Protein AF-A0AAD8XYR8-F1 (afdb_monomer_lite)

Organism: NCBI:txid267567

Structure (mmCIF, N/CA/C/O backbone):
data_AF-A0AAD8XYR8-F1
#
_entry.id   AF-A0AAD8XYR8-F1
#
loop_
_atom_site.group_PDB
_atom_site.id
_atom_site.type_symbol
_atom_site.label_atom_id
_atom_site.label_alt_id
_atom_site.label_comp_id
_atom_site.label_asym_id
_atom_site.label_entity_id
_atom_site.label_seq_id
_atom_site.pdbx_PDB_ins_code
_atom_site.Cartn_x
_atom_site.Cartn_y
_atom_site.Cartn_z
_atom_site.occupancy
_atom_site.B_iso_or_equiv
_atom_site.auth_seq_id
_atom_site.auth_comp_id
_atom_site.auth_asym_id
_atom_site.auth_atom_id
_atom_site.pdbx_PDB_model_num
ATOM 1 N N . MET A 1 1 ? 12.643 -33.881 -12.303 1.00 35.66 1 MET A N 1
ATOM 2 C CA . MET A 1 1 ? 12.734 -32.520 -11.731 1.00 35.66 1 MET A CA 1
ATOM 3 C C . MET A 1 1 ? 11.371 -31.883 -11.926 1.00 35.66 1 MET A C 1
ATOM 5 O O . MET A 1 1 ? 10.859 -31.966 -13.031 1.00 35.66 1 MET A O 1
ATOM 9 N N . LYS A 1 2 ? 10.711 -31.413 -10.862 1.00 32.34 2 LYS A N 1
ATOM 10 C CA . LYS A 1 2 ? 9.373 -30.815 -10.980 1.00 32.34 2 LYS A CA 1
ATOM 11 C C . LYS A 1 2 ? 9.547 -29.362 -11.412 1.00 32.34 2 LYS A C 1
ATOM 13 O O . LYS A 1 2 ? 10.032 -28.555 -10.625 1.00 32.34 2 LYS A O 1
ATOM 18 N N . GLU A 1 3 ? 9.204 -29.073 -12.658 1.00 40.69 3 GLU A N 1
ATOM 19 C CA . GLU A 1 3 ? 9.128 -27.713 -13.179 1.00 40.69 3 GLU A CA 1
ATOM 20 C C . GLU A 1 3 ? 7.979 -26.995 -12.462 1.00 40.69 3 GLU A C 1
ATOM 22 O O . GLU A 1 3 ? 6.820 -27.405 -12.535 1.00 40.69 3 GLU A O 1
ATOM 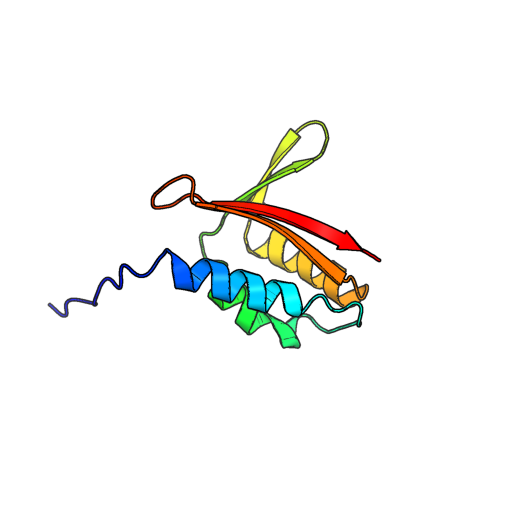27 N N . GLN A 1 4 ? 8.320 -25.971 -11.680 1.00 39.53 4 GLN A N 1
ATOM 28 C CA . GLN A 1 4 ? 7.336 -25.046 -11.129 1.00 39.53 4 GLN A CA 1
ATOM 29 C C . GLN A 1 4 ? 6.893 -24.116 -12.263 1.00 39.53 4 GLN A C 1
ATOM 31 O O . GLN A 1 4 ? 7.759 -23.583 -12.961 1.00 39.53 4 GLN A O 1
ATOM 36 N N . PRO A 1 5 ? 5.584 -23.894 -12.468 1.00 43.72 5 PRO A N 1
ATOM 37 C CA . PRO A 1 5 ? 5.128 -22.993 -13.508 1.00 43.72 5 PRO A CA 1
ATOM 38 C C . PRO A 1 5 ? 5.495 -21.562 -13.109 1.00 43.72 5 PRO A C 1
ATOM 40 O O . PRO A 1 5 ? 4.967 -21.003 -12.144 1.00 43.72 5 PRO A O 1
ATOM 43 N N . THR A 1 6 ? 6.413 -20.962 -13.862 1.00 48.38 6 THR A N 1
ATOM 44 C CA . THR A 1 6 ? 6.697 -19.531 -13.829 1.00 48.38 6 THR A CA 1
ATOM 45 C C . THR A 1 6 ? 5.495 -18.790 -14.410 1.00 48.38 6 THR A C 1
ATOM 47 O O . THR A 1 6 ? 5.405 -18.516 -15.605 1.00 48.38 6 THR A O 1
ATOM 50 N N . ASN A 1 7 ? 4.522 -18.478 -13.552 1.00 44.91 7 ASN A N 1
ATOM 51 C CA . ASN A 1 7 ? 3.392 -17.628 -13.913 1.00 44.91 7 ASN A CA 1
ATOM 52 C C . ASN A 1 7 ? 3.883 -16.194 -14.161 1.00 44.91 7 ASN A C 1
ATOM 54 O O . ASN A 1 7 ? 3.908 -15.349 -13.265 1.00 44.91 7 ASN A O 1
ATOM 58 N N . HIS A 1 8 ? 4.271 -15.915 -15.403 1.00 44.47 8 HIS A N 1
ATOM 59 C CA . HIS A 1 8 ? 4.443 -14.568 -15.931 1.00 44.47 8 HIS A CA 1
ATOM 60 C C . HIS A 1 8 ? 3.070 -13.885 -16.064 1.00 44.47 8 HIS A C 1
ATOM 62 O O . HIS A 1 8 ? 2.517 -13.782 -17.154 1.00 44.47 8 HIS A O 1
ATOM 68 N N . THR A 1 9 ? 2.523 -13.381 -14.955 1.00 44.47 9 THR A N 1
ATOM 69 C CA . THR A 1 9 ? 1.238 -12.651 -14.948 1.00 44.47 9 THR A CA 1
ATOM 70 C C . THR A 1 9 ? 1.372 -11.327 -14.192 1.00 44.47 9 THR A C 1
ATOM 72 O O . THR A 1 9 ? 0.655 -11.049 -13.240 1.00 44.47 9 THR A O 1
ATOM 75 N N . GLY A 1 10 ? 2.356 -10.504 -14.567 1.00 51.16 10 GLY A N 1
ATOM 76 C CA . GLY A 1 10 ? 2.764 -9.335 -13.769 1.00 51.16 10 GLY A CA 1
ATOM 77 C C . GLY A 1 10 ? 2.132 -7.982 -14.125 1.00 51.16 10 GLY A C 1
ATOM 78 O O . GLY A 1 10 ? 2.530 -6.984 -13.544 1.00 51.16 10 GLY A O 1
ATOM 79 N N . GLY A 1 11 ? 1.221 -7.896 -15.102 1.00 56.44 11 GLY A N 1
ATOM 80 C CA . GLY A 1 11 ? 0.664 -6.605 -15.550 1.00 56.44 11 GLY A CA 1
ATOM 81 C C . GLY A 1 11 ? -0.667 -6.238 -14.875 1.00 56.44 11 GLY A C 1
ATOM 82 O O . GLY A 1 11 ? -0.663 -5.430 -13.953 1.00 56.44 11 GLY A O 1
ATOM 83 N N . PRO A 1 12 ? -1.801 -6.843 -15.283 1.00 61.75 12 PRO A N 1
ATOM 84 C CA . PRO A 1 12 ? -3.129 -6.472 -14.770 1.00 61.75 12 PRO A CA 1
ATOM 85 C C . PRO A 1 12 ? -3.372 -6.880 -13.309 1.00 61.75 12 PRO A C 1
ATOM 87 O O . PRO A 1 12 ? -4.074 -6.196 -12.569 1.00 61.75 12 PRO A O 1
ATOM 90 N N . LEU A 1 13 ? -2.779 -7.997 -12.874 1.00 81.81 13 LEU A N 1
ATOM 91 C CA . LEU A 1 13 ? -3.050 -8.580 -11.558 1.00 81.81 13 LEU A CA 1
ATOM 92 C C . LEU A 1 13 ? -2.416 -7.778 -10.412 1.00 81.81 13 LEU A C 1
ATOM 94 O O . LEU A 1 13 ? -3.001 -7.689 -9.334 1.00 81.81 13 LEU A O 1
ATOM 98 N N . LEU A 1 14 ? -1.235 -7.192 -10.632 1.00 83.56 14 LEU A N 1
ATOM 99 C CA . LEU A 1 14 ? -0.536 -6.429 -9.598 1.00 83.56 14 LEU A CA 1
ATOM 100 C C . LEU A 1 14 ? -1.224 -5.090 -9.333 1.00 83.56 14 LEU A C 1
ATOM 102 O O . LEU A 1 14 ? -1.451 -4.744 -8.178 1.00 83.56 14 LEU A O 1
ATOM 106 N N . GLU A 1 15 ? -1.611 -4.373 -10.390 1.00 87.38 15 GLU A N 1
ATOM 107 C CA . GLU A 1 15 ? -2.384 -3.136 -10.265 1.00 87.38 15 GLU A CA 1
ATOM 108 C C . GLU A 1 15 ? -3.719 -3.389 -9.558 1.00 87.38 15 GLU A C 1
ATOM 110 O O . GLU A 1 15 ? -4.081 -2.660 -8.636 1.00 87.38 15 GLU A O 1
ATOM 115 N N . GLN A 1 16 ? -4.432 -4.452 -9.941 1.00 90.12 16 GLN A N 1
ATOM 116 C CA . GLN A 1 16 ? -5.692 -4.820 -9.303 1.00 90.12 16 GLN A CA 1
ATOM 117 C C . GLN A 1 1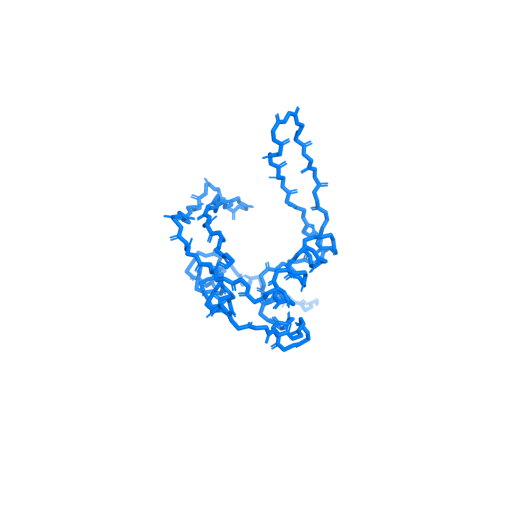6 ? -5.510 -5.098 -7.805 1.00 90.12 16 GLN A C 1
ATOM 119 O O . GLN A 1 16 ? -6.266 -4.563 -6.995 1.00 90.12 16 GLN A O 1
ATOM 124 N N . ARG A 1 17 ? -4.501 -5.892 -7.424 1.00 91.12 17 ARG A N 1
ATOM 125 C CA . ARG A 1 17 ? -4.194 -6.165 -6.011 1.00 91.12 17 ARG A CA 1
ATOM 126 C C . ARG A 1 17 ? -3.825 -4.890 -5.265 1.00 91.12 17 ARG A C 1
ATOM 128 O O . ARG A 1 17 ? -4.323 -4.675 -4.167 1.00 91.12 17 ARG A O 1
ATOM 135 N N . PHE A 1 18 ? -3.025 -4.018 -5.877 1.00 91.31 18 PHE A N 1
ATOM 136 C CA . PHE A 1 18 ? -2.661 -2.739 -5.276 1.00 91.31 18 PHE A CA 1
ATOM 137 C C . PHE A 1 18 ? -3.883 -1.850 -5.037 1.00 91.31 18 PHE A C 1
ATOM 139 O O . PHE A 1 18 ? -4.043 -1.305 -3.951 1.00 91.31 18 PHE A O 1
ATOM 146 N N . ARG A 1 19 ? -4.798 -1.760 -6.008 1.00 92.56 19 ARG A N 1
ATOM 147 C CA . ARG A 1 19 ? -6.066 -1.028 -5.857 1.00 92.56 19 ARG A CA 1
ATOM 148 C C . ARG A 1 19 ? -6.944 -1.621 -4.755 1.00 92.56 19 ARG A C 1
ATOM 150 O O . ARG A 1 19 ? -7.531 -0.865 -3.987 1.00 92.56 19 ARG A O 1
ATOM 157 N N . GLN A 1 20 ? -7.011 -2.949 -4.653 1.00 94.00 20 GLN A N 1
ATOM 158 C CA . GLN A 1 20 ? -7.728 -3.633 -3.572 1.00 94.00 20 GLN A CA 1
ATOM 159 C C . GLN A 1 20 ? -7.124 -3.300 -2.205 1.00 94.00 20 GLN A C 1
ATOM 161 O O . GLN A 1 20 ? -7.854 -2.918 -1.295 1.00 94.00 20 GLN A O 1
ATOM 166 N N . TYR A 1 21 ? -5.801 -3.361 -2.072 1.00 95.12 21 TYR A N 1
ATOM 167 C CA . TYR A 1 21 ? -5.121 -2.970 -0.840 1.00 95.12 21 TYR A CA 1
ATOM 168 C C . TYR A 1 21 ? -5.357 -1.498 -0.491 1.00 95.12 21 TYR A C 1
ATOM 170 O O . TYR A 1 21 ? -5.699 -1.182 0.645 1.00 95.12 21 TYR A O 1
ATOM 178 N N . LEU A 1 22 ? -5.267 -0.601 -1.475 1.00 94.12 22 LEU A N 1
ATOM 179 C CA . LEU A 1 22 ? -5.486 0.824 -1.255 1.00 94.12 22 LEU A CA 1
ATOM 180 C C . LEU A 1 22 ? -6.925 1.127 -0.813 1.00 94.12 22 LEU A C 1
ATOM 182 O O . LEU A 1 22 ? -7.133 1.999 0.021 1.00 94.12 22 LEU A O 1
ATOM 186 N N . SER A 1 23 ? -7.911 0.368 -1.303 1.00 94.19 23 SER A N 1
ATOM 187 C CA . SER A 1 23 ? -9.312 0.522 -0.886 1.00 94.19 23 SER A CA 1
ATOM 188 C C . SER A 1 23 ? -9.565 0.196 0.591 1.00 94.19 23 SER A C 1
ATOM 190 O O . SER A 1 23 ? -10.577 0.626 1.139 1.00 94.19 23 SER A O 1
ATOM 192 N N . ALA A 1 24 ? -8.649 -0.519 1.256 1.00 95.88 24 ALA A N 1
ATOM 193 C CA . ALA A 1 24 ? -8.745 -0.770 2.690 1.00 95.88 24 ALA A CA 1
ATOM 194 C C . ALA A 1 24 ? -8.478 0.498 3.529 1.00 95.88 24 ALA A C 1
ATOM 196 O O . ALA A 1 24 ? -8.936 0.587 4.675 1.00 95.88 24 ALA A O 1
ATOM 197 N N . PHE A 1 25 ? -7.774 1.487 2.965 1.00 94.69 25 PHE A N 1
ATOM 198 C CA . PHE A 1 25 ? -7.621 2.826 3.536 1.00 94.69 25 PHE A CA 1
ATOM 199 C C . PHE A 1 25 ? -8.896 3.638 3.266 1.00 94.69 25 PHE A C 1
ATOM 201 O O . PHE A 1 25 ? -8.958 4.470 2.360 1.00 94.69 25 PHE A O 1
ATOM 208 N N . ASP A 1 26 ? -9.937 3.368 4.049 1.00 94.38 26 ASP A N 1
ATOM 209 C CA . ASP A 1 26 ? -11.278 3.950 3.901 1.00 94.38 26 ASP A CA 1
ATOM 210 C C . ASP A 1 26 ? -11.597 5.041 4.945 1.00 94.38 26 ASP A C 1
ATOM 212 O O . ASP A 1 26 ? -12.752 5.445 5.082 1.00 94.38 26 ASP A O 1
ATOM 216 N N . GLY A 1 27 ? -10.602 5.494 5.715 1.00 93.56 27 GLY A N 1
ATOM 217 C CA . GLY A 1 27 ? -10.800 6.473 6.789 1.00 93.56 27 GLY A CA 1
ATOM 218 C C . GLY A 1 27 ? -11.211 5.870 8.142 1.00 93.56 27 GLY A C 1
ATOM 219 O O . GLY A 1 27 ? -11.385 6.588 9.125 1.00 93.56 27 GLY A O 1
ATOM 220 N N . LYS A 1 28 ? -11.404 4.548 8.231 1.00 94.19 28 LYS A N 1
ATOM 221 C CA . LYS A 1 28 ? -11.738 3.865 9.490 1.00 94.19 28 LYS A CA 1
ATOM 222 C C . LYS A 1 28 ? -10.506 3.230 10.105 1.00 94.19 28 LYS A C 1
ATOM 224 O O . LYS A 1 28 ? -9.723 2.580 9.408 1.00 94.19 28 LYS A O 1
ATOM 229 N N . LYS A 1 29 ? -10.401 3.351 11.430 1.00 94.88 29 LYS A N 1
ATOM 230 C CA . LYS A 1 29 ? -9.373 2.681 12.230 1.00 94.88 29 LYS A CA 1
ATOM 231 C C . LYS A 1 29 ? -9.519 1.168 12.112 1.00 94.88 29 LYS A C 1
ATOM 233 O O . LYS A 1 29 ? -10.623 0.659 12.297 1.00 94.88 29 LYS A O 1
ATOM 238 N N . LYS A 1 30 ? -8.419 0.482 11.817 1.00 94.19 30 LYS A N 1
ATOM 239 C CA . LYS A 1 30 ? -8.347 -0.983 11.714 1.00 94.19 30 LYS A CA 1
ATOM 240 C C . LYS A 1 30 ? -7.064 -1.485 12.344 1.00 94.19 30 LYS A C 1
ATOM 242 O O . LYS A 1 30 ? -6.057 -0.772 12.333 1.00 94.19 30 LYS A O 1
ATOM 247 N N . ASP A 1 31 ? -7.099 -2.708 12.851 1.00 94.94 31 ASP A N 1
ATOM 248 C CA . ASP A 1 31 ? -5.866 -3.424 13.145 1.00 94.94 31 ASP A CA 1
ATOM 249 C C . ASP A 1 31 ? -5.236 -3.917 11.836 1.00 94.94 31 ASP A C 1
ATOM 251 O O . ASP A 1 31 ? -5.931 -4.290 10.887 1.00 94.94 31 ASP A O 1
ATOM 255 N N . PHE A 1 32 ? -3.905 -3.919 11.756 1.00 93.56 32 PHE A N 1
ATOM 256 C CA . PHE A 1 32 ? -3.235 -4.318 10.520 1.00 93.56 32 PHE A CA 1
ATOM 257 C C . PHE A 1 32 ? -3.480 -5.791 10.165 1.00 93.56 32 PHE A C 1
ATOM 259 O O . PHE A 1 32 ? -3.495 -6.132 8.982 1.00 93.56 32 PHE A O 1
ATOM 266 N N . SER A 1 33 ? -3.721 -6.663 11.149 1.00 95.00 33 SER A N 1
ATOM 267 C CA . SER A 1 33 ? -4.016 -8.081 10.899 1.00 95.00 33 SER A CA 1
ATOM 268 C C . SER A 1 33 ? -5.259 -8.290 10.025 1.00 95.00 33 SER A C 1
ATOM 270 O O . SER A 1 33 ? -5.323 -9.267 9.278 1.00 95.00 33 SER A O 1
ATOM 272 N N . GLU A 1 34 ? -6.206 -7.345 10.024 1.00 95.06 34 GLU A N 1
ATOM 273 C CA . GLU A 1 34 ? -7.403 -7.389 9.173 1.00 95.06 34 GLU A CA 1
ATOM 274 C C . GLU A 1 34 ? -7.062 -7.268 7.677 1.00 95.06 34 GLU A C 1
ATOM 276 O O . GLU A 1 34 ? -7.769 -7.798 6.818 1.00 95.06 34 GLU A O 1
ATOM 281 N N . VAL A 1 35 ? -5.960 -6.588 7.352 1.00 93.81 35 VAL A N 1
ATOM 282 C CA . VAL A 1 35 ? -5.553 -6.229 5.981 1.00 93.81 35 VAL A CA 1
ATOM 283 C C . VAL A 1 35 ? -4.215 -6.847 5.568 1.00 93.81 35 VAL A C 1
ATOM 285 O O . VAL A 1 35 ? -3.800 -6.710 4.418 1.00 93.81 35 VAL A O 1
ATOM 288 N N . GLU A 1 36 ? -3.549 -7.569 6.471 1.00 94.88 36 GLU A N 1
ATOM 289 C CA . GLU A 1 36 ? -2.217 -8.147 6.260 1.00 94.88 36 GLU A CA 1
ATOM 290 C C . GLU A 1 36 ? -2.162 -9.073 5.039 1.00 94.88 36 GLU A C 1
ATOM 292 O O . GLU A 1 36 ? -1.224 -9.010 4.249 1.00 94.88 36 GLU A O 1
ATOM 297 N N . HIS A 1 37 ? -3.215 -9.854 4.800 1.00 93.25 37 HIS A N 1
ATOM 298 C CA . HIS A 1 37 ? -3.308 -10.725 3.627 1.00 93.25 37 HIS A CA 1
ATOM 299 C C . HIS A 1 37 ? -3.271 -9.957 2.288 1.00 93.25 37 HIS A C 1
ATOM 301 O O . HIS A 1 37 ? -2.750 -10.471 1.296 1.00 93.25 37 HIS A O 1
ATOM 307 N N . LEU A 1 38 ? -3.800 -8.726 2.244 1.00 93.75 38 LEU A N 1
ATOM 308 C CA . LEU A 1 38 ? -3.750 -7.861 1.059 1.00 93.75 38 LEU A CA 1
ATOM 309 C C . LEU A 1 38 ? -2.344 -7.291 0.856 1.00 93.75 38 LEU A C 1
ATOM 311 O O . LEU A 1 38 ? -1.868 -7.215 -0.276 1.00 93.75 38 LEU A O 1
ATOM 315 N N . PHE A 1 39 ? -1.670 -6.936 1.952 1.00 94.00 39 PHE A N 1
ATOM 316 C CA . PHE A 1 39 ? -0.276 -6.505 1.935 1.00 94.00 39 PHE A CA 1
ATOM 317 C C . PHE A 1 39 ? 0.637 -7.634 1.428 1.00 94.00 39 PHE A C 1
ATOM 319 O O . PHE A 1 39 ? 1.395 -7.454 0.474 1.00 94.00 39 PHE A O 1
ATOM 326 N N . ASP A 1 40 ? 0.504 -8.835 1.986 1.00 92.56 40 ASP A N 1
ATOM 327 C CA . ASP A 1 40 ? 1.298 -10.008 1.610 1.00 92.56 40 ASP A CA 1
ATOM 328 C C . ASP A 1 40 ? 1.130 -10.406 0.134 1.00 92.56 40 ASP A C 1
ATOM 330 O O . ASP A 1 40 ? 2.057 -10.936 -0.480 1.00 92.56 40 ASP A O 1
ATOM 334 N N . ALA A 1 41 ? -0.028 -10.110 -0.466 1.00 90.50 41 ALA A N 1
ATOM 335 C CA . ALA A 1 41 ? -0.306 -10.383 -1.874 1.00 90.50 41 ALA A CA 1
ATOM 336 C C . ALA A 1 41 ? 0.435 -9.453 -2.860 1.00 90.50 41 ALA A C 1
ATOM 338 O O . ALA A 1 41 ? 0.462 -9.752 -4.064 1.00 90.50 41 ALA A O 1
ATOM 339 N N . ILE A 1 42 ? 0.999 -8.342 -2.370 1.00 90.25 42 ILE A N 1
ATOM 340 C CA . ILE A 1 42 ? 1.685 -7.300 -3.152 1.00 90.25 42 ILE A CA 1
ATOM 341 C C . ILE A 1 42 ? 3.176 -7.256 -2.810 1.00 90.25 42 ILE A C 1
ATOM 343 O O . ILE A 1 42 ? 4.017 -7.213 -3.708 1.00 90.25 42 ILE A O 1
ATOM 347 N N . PHE A 1 43 ? 3.506 -7.261 -1.519 1.00 88.50 43 PHE A N 1
ATOM 348 C CA . PHE A 1 43 ? 4.858 -7.024 -1.029 1.00 88.50 43 PHE A CA 1
ATOM 349 C C . PHE A 1 43 ? 5.584 -8.352 -0.786 1.00 88.50 43 PHE A C 1
ATOM 351 O O . PHE A 1 43 ? 5.387 -9.016 0.239 1.00 88.50 43 PHE A O 1
ATOM 358 N N . HIS A 1 44 ? 6.441 -8.732 -1.742 1.00 87.75 44 HIS A N 1
ATOM 359 C CA . HIS A 1 44 ? 7.303 -9.915 -1.642 1.00 87.75 44 HIS A CA 1
ATOM 360 C C . HIS A 1 44 ? 8.220 -9.844 -0.410 1.00 87.75 44 HIS A C 1
ATOM 362 O O . HIS A 1 44 ? 8.508 -8.765 0.094 1.00 87.75 44 HIS A O 1
ATOM 368 N N . LYS A 1 45 ? 8.708 -10.990 0.076 1.00 86.62 45 LYS A N 1
ATOM 369 C CA . LYS A 1 45 ? 9.569 -11.058 1.272 1.00 86.62 45 L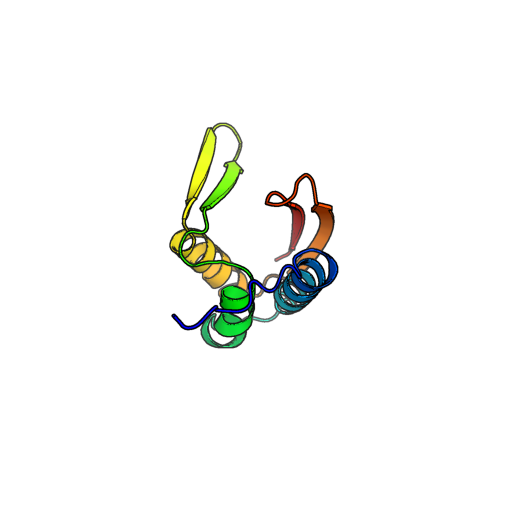YS A CA 1
ATOM 370 C C . LYS A 1 45 ? 10.855 -10.238 1.126 1.00 86.62 45 LYS A C 1
ATOM 372 O O . LYS A 1 45 ? 11.231 -9.537 2.053 1.00 86.62 45 LYS A O 1
ATOM 377 N N . ASP A 1 46 ? 11.441 -10.260 -0.066 1.00 82.94 46 ASP A N 1
ATOM 378 C CA . ASP A 1 46 ? 12.646 -9.493 -0.420 1.00 82.94 46 ASP A CA 1
ATOM 379 C C . ASP A 1 46 ? 12.323 -8.093 -0.974 1.00 82.94 46 ASP A C 1
ATOM 381 O O . ASP A 1 46 ? 13.083 -7.534 -1.764 1.00 82.94 46 ASP A O 1
ATOM 385 N N . PHE A 1 47 ? 11.149 -7.548 -0.643 1.00 80.88 47 PHE A N 1
ATOM 386 C CA . PHE A 1 47 ? 10.738 -6.229 -1.105 1.00 80.88 47 PHE A CA 1
ATOM 387 C C . PHE A 1 47 ? 11.528 -5.120 -0.410 1.00 80.88 47 PHE A C 1
ATOM 389 O O . PHE A 1 47 ? 11.651 -5.087 0.819 1.00 80.88 47 PHE A O 1
ATOM 396 N N . PHE A 1 48 ? 11.965 -4.166 -1.227 1.00 80.50 48 PHE A N 1
ATOM 397 C CA . PHE A 1 48 ? 12.514 -2.894 -0.796 1.00 80.50 48 PHE A CA 1
ATOM 398 C C . PHE A 1 48 ? 11.863 -1.786 -1.615 1.00 80.5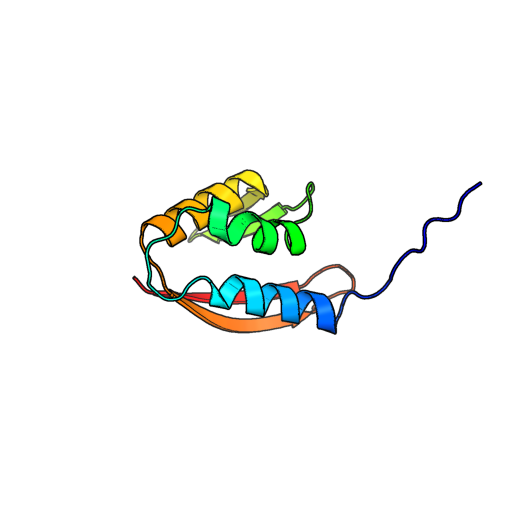0 48 PHE A C 1
ATOM 400 O O . PHE A 1 48 ? 11.789 -1.885 -2.843 1.00 80.50 48 PHE A O 1
ATOM 407 N N . GLU A 1 49 ? 11.415 -0.730 -0.947 1.00 77.88 49 GLU A N 1
ATOM 408 C CA . GLU A 1 49 ? 10.976 0.494 -1.608 1.00 77.88 49 GLU A CA 1
ATOM 409 C C . GLU A 1 49 ? 11.976 1.608 -1.385 1.00 77.88 49 GLU A C 1
ATOM 411 O O . GLU A 1 49 ? 12.699 1.653 -0.391 1.00 77.88 49 GLU A O 1
ATOM 416 N N . THR A 1 50 ? 12.012 2.529 -2.332 1.00 75.19 50 THR A N 1
ATOM 417 C CA . THR A 1 50 ? 12.815 3.728 -2.206 1.00 75.19 50 THR A CA 1
ATOM 418 C C . THR A 1 50 ? 11.890 4.905 -1.985 1.00 75.19 50 THR A C 1
ATOM 420 O O . THR A 1 50 ? 11.203 5.345 -2.904 1.00 75.19 50 THR A O 1
ATOM 423 N N . THR A 1 51 ? 11.867 5.415 -0.758 1.00 69.50 51 THR A N 1
ATOM 424 C CA . THR A 1 51 ? 11.082 6.599 -0.413 1.00 69.50 51 THR A CA 1
ATOM 425 C C . THR A 1 51 ? 11.970 7.834 -0.510 1.00 69.50 51 THR A C 1
ATOM 427 O O . THR A 1 51 ? 13.070 7.861 0.049 1.00 69.50 51 THR A O 1
ATOM 430 N N . ASN A 1 52 ? 11.497 8.866 -1.206 1.00 62.97 52 ASN A N 1
ATOM 431 C CA . ASN A 1 52 ? 12.143 10.175 -1.219 1.00 62.97 52 ASN A CA 1
ATOM 432 C C . ASN A 1 52 ? 11.486 11.039 -0.148 1.00 62.97 52 ASN A C 1
ATOM 434 O O . ASN A 1 52 ? 10.420 11.602 -0.385 1.00 62.97 52 ASN A O 1
ATOM 438 N N . ASN A 1 53 ? 12.113 11.144 1.024 1.00 55.97 53 ASN A N 1
ATOM 439 C CA . ASN A 1 53 ? 11.646 12.052 2.063 1.00 55.97 53 ASN A CA 1
ATOM 440 C C . ASN A 1 53 ? 12.613 13.238 2.155 1.00 55.97 53 ASN A C 1
ATOM 442 O O . ASN A 1 53 ? 13.740 13.087 2.619 1.00 55.97 53 ASN A O 1
ATOM 446 N N . SER A 1 54 ? 12.173 14.380 1.613 1.00 53.12 54 SER A N 1
ATOM 447 C CA . SER A 1 54 ? 12.669 15.771 1.681 1.00 53.12 54 SER A CA 1
ATOM 448 C C . SER A 1 54 ? 14.172 16.110 1.678 1.00 53.12 54 SER A C 1
ATOM 450 O O . SER A 1 54 ? 14.473 17.299 1.686 1.00 53.12 54 SER A O 1
ATOM 452 N N . GLN A 1 55 ? 15.114 15.161 1.631 1.00 53.41 55 GLN A N 1
ATOM 453 C CA . GLN A 1 55 ? 16.560 15.401 1.467 1.00 53.41 55 GLN A CA 1
ATOM 454 C C . GLN A 1 55 ? 17.417 14.126 1.348 1.00 53.41 55 GLN A C 1
ATOM 456 O O . GLN A 1 55 ? 18.597 14.238 1.020 1.00 53.41 55 GLN A O 1
ATOM 461 N N . GLN A 1 56 ? 16.872 12.926 1.594 1.00 58.94 56 GLN A N 1
ATOM 462 C CA . GLN A 1 56 ? 17.619 11.671 1.452 1.00 58.94 56 GLN A CA 1
ATOM 463 C C . GLN A 1 56 ? 16.761 10.572 0.826 1.00 58.94 56 GLN A C 1
ATOM 465 O O . GLN A 1 56 ? 15.600 10.375 1.189 1.00 58.94 56 GLN A O 1
ATOM 470 N N . GLN A 1 57 ? 17.362 9.850 -0.117 1.00 71.25 57 GLN A N 1
ATOM 471 C CA . GLN A 1 57 ? 16.801 8.633 -0.678 1.00 71.25 57 GLN A CA 1
ATOM 472 C C . GLN A 1 57 ? 16.987 7.521 0.358 1.00 71.25 57 GLN A C 1
ATOM 474 O O . GLN A 1 57 ? 18.117 7.135 0.654 1.00 71.25 57 GLN A O 1
ATOM 479 N N . GLN A 1 58 ? 15.892 7.044 0.947 1.00 77.38 58 GLN A N 1
ATOM 480 C CA . GLN A 1 58 ? 15.935 5.953 1.918 1.00 77.38 58 GLN A CA 1
ATOM 481 C C . GLN A 1 58 ? 15.364 4.683 1.302 1.00 77.38 58 GLN A C 1
ATOM 483 O O . GLN A 1 58 ? 14.262 4.687 0.750 1.00 77.38 58 GLN A O 1
ATOM 488 N N . THR A 1 59 ? 16.129 3.598 1.411 1.00 82.62 59 THR A N 1
ATOM 489 C CA . THR A 1 59 ? 15.648 2.250 1.118 1.00 82.62 59 THR A CA 1
ATOM 490 C C . THR A 1 59 ? 14.955 1.714 2.360 1.00 82.62 59 THR A C 1
ATOM 492 O O . THR A 1 59 ? 15.582 1.576 3.410 1.00 82.62 59 THR A O 1
ATOM 495 N N . VAL A 1 60 ? 13.669 1.425 2.230 1.00 86.12 60 VAL A N 1
ATOM 496 C CA . VAL A 1 60 ? 12.798 0.946 3.298 1.00 86.12 60 VAL A CA 1
ATOM 497 C C . VAL A 1 60 ? 12.505 -0.529 3.038 1.00 86.12 60 VAL A C 1
ATOM 499 O O . VAL A 1 60 ? 12.173 -0.919 1.916 1.00 86.12 60 VAL A O 1
ATOM 502 N N . SER A 1 61 ? 12.694 -1.371 4.054 1.00 90.38 61 SER A N 1
ATOM 503 C CA . SER A 1 61 ? 12.388 -2.799 3.955 1.00 90.38 61 SER A CA 1
ATOM 504 C C . SER A 1 61 ? 10.886 -3.050 4.044 1.00 90.38 61 SER A C 1
ATOM 506 O O . SER A 1 61 ? 10.138 -2.255 4.613 1.00 90.38 61 SER A O 1
ATOM 508 N N . ARG A 1 62 ? 10.449 -4.221 3.576 1.00 91.31 62 ARG A N 1
ATOM 509 C CA . ARG A 1 62 ? 9.073 -4.706 3.744 1.00 91.31 62 ARG A CA 1
ATOM 510 C C . ARG A 1 62 ? 8.515 -4.526 5.161 1.00 91.31 62 ARG A C 1
ATOM 512 O O . ARG A 1 62 ? 7.376 -4.090 5.311 1.00 91.31 62 ARG A O 1
ATOM 519 N N . ASP A 1 63 ? 9.291 -4.863 6.190 1.00 91.69 63 ASP A N 1
ATOM 520 C CA . ASP A 1 63 ? 8.839 -4.789 7.585 1.00 91.69 63 ASP A CA 1
ATOM 521 C C . ASP A 1 63 ? 8.663 -3.340 8.052 1.00 91.69 63 ASP A C 1
ATOM 523 O O . ASP A 1 63 ? 7.735 -3.031 8.801 1.00 91.69 63 ASP A O 1
ATOM 527 N N . GLN A 1 64 ? 9.508 -2.430 7.566 1.00 91.06 64 GLN A N 1
ATOM 528 C CA . GLN A 1 64 ? 9.363 -1.002 7.832 1.00 91.06 64 GLN A CA 1
ATOM 529 C C . GLN A 1 64 ? 8.138 -0.427 7.107 1.00 91.06 64 GLN A C 1
ATOM 531 O O . GLN A 1 64 ? 7.341 0.270 7.734 1.00 91.06 64 GLN A O 1
ATOM 536 N N . THR A 1 65 ? 7.919 -0.783 5.836 1.00 91.44 65 THR A N 1
ATOM 537 C CA . THR A 1 65 ? 6.699 -0.422 5.093 1.00 91.44 65 THR A CA 1
ATOM 538 C C . THR A 1 65 ? 5.450 -0.947 5.807 1.00 91.44 65 THR A C 1
ATOM 540 O O . THR A 1 65 ? 4.472 -0.217 5.975 1.00 91.44 65 THR A O 1
ATOM 543 N N . LYS A 1 6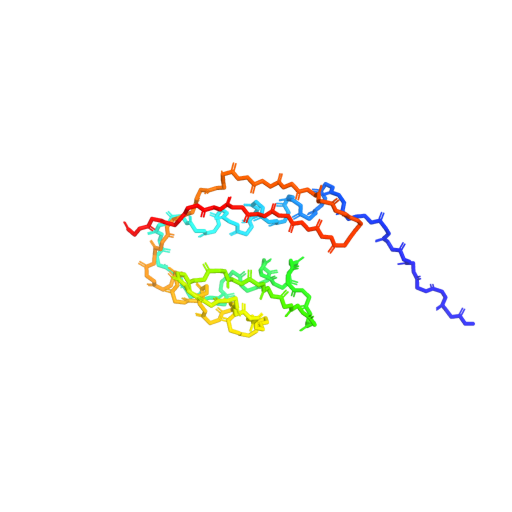6 ? 5.490 -2.189 6.309 1.00 93.81 66 LYS A N 1
ATOM 544 C CA . LYS A 1 66 ? 4.409 -2.781 7.109 1.00 93.81 66 LYS A CA 1
ATOM 545 C C . LYS A 1 66 ? 4.137 -1.971 8.378 1.00 93.81 66 LYS A C 1
ATOM 547 O O . LYS A 1 66 ? 2.981 -1.669 8.660 1.00 93.81 66 LYS A O 1
ATOM 552 N N . ALA A 1 67 ? 5.172 -1.586 9.125 1.00 93.56 67 ALA A N 1
ATOM 553 C CA . ALA A 1 67 ? 5.020 -0.783 10.340 1.00 93.56 67 ALA A CA 1
ATOM 554 C C . ALA A 1 67 ? 4.405 0.600 10.052 1.00 93.56 67 ALA A C 1
ATOM 556 O O . ALA A 1 67 ? 3.490 1.031 10.756 1.00 93.56 67 ALA A O 1
ATOM 557 N N . ILE A 1 68 ? 4.852 1.264 8.981 1.00 91.44 68 ILE A N 1
ATOM 558 C CA . ILE A 1 68 ? 4.312 2.557 8.536 1.00 91.44 68 ILE A CA 1
ATOM 559 C C . ILE A 1 68 ? 2.831 2.420 8.162 1.00 91.44 68 ILE A C 1
ATOM 561 O O . ILE A 1 68 ? 1.993 3.185 8.640 1.00 91.44 68 ILE A O 1
ATOM 565 N N . HIS A 1 69 ? 2.481 1.416 7.356 1.00 93.75 69 HIS A N 1
ATOM 566 C CA . HIS A 1 69 ? 1.092 1.179 6.972 1.00 93.75 69 HIS A CA 1
ATOM 567 C C . HIS A 1 69 ? 0.217 0.794 8.169 1.00 93.75 69 HIS A C 1
ATOM 569 O O . HIS A 1 69 ? -0.895 1.301 8.287 1.00 93.75 69 HIS A O 1
ATOM 575 N N . SER A 1 70 ? 0.722 -0.019 9.101 1.00 95.25 70 SER A N 1
ATOM 576 C CA . SER A 1 70 ? 0.025 -0.339 10.353 1.00 95.25 70 SER A CA 1
ATOM 577 C C . SER A 1 70 ? -0.321 0.915 11.153 1.00 95.25 70 SER A C 1
ATOM 579 O O . SER A 1 70 ? -1.432 1.017 11.670 1.00 95.25 70 SER A O 1
ATOM 581 N N . MET A 1 71 ? 0.593 1.886 11.230 1.00 94.38 71 MET A N 1
ATOM 582 C CA . MET A 1 71 ? 0.324 3.171 11.876 1.00 94.38 71 MET A CA 1
ATOM 583 C C . MET A 1 71 ? -0.792 3.938 11.152 1.00 94.38 71 MET A C 1
ATOM 585 O O . MET A 1 71 ? -1.711 4.434 11.798 1.00 94.38 71 MET A O 1
ATOM 589 N N . TYR A 1 72 ? -0.762 3.995 9.820 1.00 93.94 72 TYR A N 1
ATOM 590 C CA . TYR A 1 72 ? -1.803 4.654 9.023 1.00 93.94 72 TYR A CA 1
ATOM 591 C C . TYR A 1 72 ? -3.191 4.019 9.204 1.00 93.94 72 TYR A C 1
ATOM 593 O O . TYR A 1 72 ? -4.172 4.737 9.411 1.00 93.94 72 TYR A O 1
ATOM 601 N N . PHE A 1 73 ? -3.279 2.687 9.235 1.00 94.25 73 PHE A N 1
ATOM 602 C CA . PHE A 1 73 ? -4.531 1.987 9.537 1.00 94.25 73 PHE A CA 1
ATOM 603 C C . PHE A 1 73 ? -5.030 2.264 10.958 1.00 94.25 73 PHE A C 1
ATOM 605 O O . PHE A 1 73 ? -6.219 2.526 11.139 1.00 94.25 73 PHE A O 1
ATOM 612 N N . ALA A 1 74 ? -4.143 2.293 11.956 1.00 94.50 74 ALA A N 1
ATOM 613 C CA . ALA A 1 74 ? -4.512 2.617 13.335 1.00 94.50 74 ALA A CA 1
ATOM 614 C C . ALA A 1 74 ? -5.005 4.070 13.492 1.00 94.50 74 ALA A C 1
ATOM 616 O O . ALA A 1 74 ? -5.867 4.361 14.327 1.00 94.50 74 ALA A O 1
ATOM 617 N N . MET A 1 75 ? -4.486 4.984 12.668 1.00 93.81 75 MET A N 1
ATOM 618 C CA . MET A 1 75 ? -4.938 6.376 12.603 1.00 93.81 75 MET A CA 1
ATOM 619 C C . MET A 1 75 ? -6.273 6.534 11.868 1.00 93.81 75 MET A C 1
ATOM 621 O O . MET A 1 75 ? -6.958 7.526 12.095 1.00 93.81 75 MET A O 1
ATOM 625 N N . GLY A 1 76 ? -6.676 5.548 11.061 1.00 94.19 76 GLY A N 1
ATOM 626 C CA . GLY A 1 76 ? -7.876 5.625 10.235 1.00 94.19 76 GLY A CA 1
ATOM 627 C C . GLY A 1 76 ? -7.677 6.540 9.036 1.00 94.19 76 GLY A C 1
ATOM 628 O O . GLY A 1 76 ? -8.532 7.364 8.749 1.00 94.19 76 GLY A O 1
ATOM 629 N N . THR A 1 77 ? -6.543 6.432 8.346 1.00 94.81 77 THR A N 1
ATOM 630 C CA . THR A 1 77 ? -6.323 7.221 7.133 1.00 94.81 77 THR A CA 1
ATOM 631 C C . THR A 1 77 ? -7.152 6.698 5.960 1.00 94.81 77 THR A C 1
ATOM 633 O O . THR A 1 77 ? -7.522 5.519 5.891 1.00 94.81 77 THR A O 1
ATOM 636 N N . SER A 1 78 ? -7.435 7.585 5.007 1.00 94.12 78 SER A N 1
ATOM 637 C CA . SER A 1 78 ? -7.940 7.199 3.688 1.00 94.12 78 SER A CA 1
ATOM 638 C C . SER A 1 78 ? -6.889 7.423 2.611 1.00 94.12 78 SER A C 1
ATOM 640 O O . SER A 1 78 ? -5.986 8.241 2.792 1.00 94.12 78 SER A O 1
ATOM 642 N N . ALA A 1 79 ? -6.974 6.690 1.501 1.00 93.94 79 ALA A N 1
ATOM 643 C CA . ALA A 1 79 ? -6.002 6.797 0.423 1.00 93.94 79 ALA A CA 1
ATOM 644 C C . ALA A 1 79 ? -6.655 6.938 -0.955 1.00 93.94 79 ALA A C 1
ATOM 646 O O . ALA A 1 79 ? -7.616 6.242 -1.279 1.00 93.94 79 ALA A O 1
ATOM 647 N N . THR A 1 80 ? -6.069 7.785 -1.801 1.00 93.06 80 THR A N 1
ATOM 648 C CA . THR A 1 80 ? -6.473 7.947 -3.204 1.00 93.06 80 THR A CA 1
ATOM 649 C C . THR A 1 80 ? -5.280 7.715 -4.116 1.00 93.06 80 THR A C 1
ATOM 651 O O . THR A 1 80 ? -4.265 8.404 -4.010 1.00 93.06 80 THR A O 1
ATOM 654 N N . LEU A 1 81 ? -5.410 6.763 -5.043 1.00 91.25 81 LEU A N 1
ATOM 655 C CA . LEU A 1 81 ? -4.401 6.504 -6.069 1.00 91.25 81 LEU A CA 1
ATOM 656 C C . LEU A 1 81 ? -4.370 7.658 -7.072 1.00 91.25 81 LEU A C 1
ATOM 658 O O . LEU A 1 81 ? -5.389 7.962 -7.688 1.00 91.25 81 LEU A O 1
ATOM 662 N N . ILE A 1 82 ? -3.200 8.254 -7.274 1.00 91.31 82 ILE A N 1
ATOM 663 C CA . ILE A 1 82 ? -2.984 9.307 -8.276 1.00 91.31 82 ILE A CA 1
ATOM 664 C C . ILE A 1 82 ? -2.450 8.691 -9.555 1.00 91.31 82 ILE A C 1
ATOM 666 O O . ILE A 1 82 ? -2.923 8.984 -10.651 1.00 91.31 82 ILE A O 1
ATOM 670 N N . HIS A 1 83 ? -1.443 7.835 -9.406 1.00 88.69 83 HIS A N 1
ATOM 671 C CA . HIS A 1 83 ? -0.725 7.264 -10.523 1.00 88.69 83 HIS A CA 1
ATOM 672 C C . HIS A 1 83 ? -0.322 5.827 -10.231 1.00 88.69 83 HIS A C 1
ATOM 674 O O . HIS A 1 83 ? 0.150 5.505 -9.142 1.00 88.69 83 HIS A O 1
ATOM 680 N N . TYR A 1 84 ? -0.481 4.986 -11.244 1.00 89.81 84 TYR A N 1
ATOM 681 C CA . TYR A 1 84 ? 0.104 3.660 -11.301 1.00 89.81 84 TYR A CA 1
ATOM 682 C C . TYR A 1 84 ? 0.648 3.464 -12.708 1.00 89.81 84 TYR A C 1
ATOM 684 O O . TYR A 1 84 ? -0.100 3.545 -13.686 1.00 89.81 84 TYR A O 1
ATOM 692 N N . ARG A 1 85 ? 1.949 3.216 -12.823 1.00 87.44 85 ARG A N 1
ATOM 693 C CA . ARG A 1 85 ? 2.594 2.995 -14.114 1.00 87.44 85 ARG A CA 1
ATOM 694 C C . ARG A 1 85 ? 3.675 1.952 -14.001 1.00 87.44 85 ARG A C 1
ATOM 696 O O . ARG A 1 85 ? 4.598 2.052 -13.205 1.00 87.44 85 ARG A O 1
ATOM 703 N N . ARG A 1 86 ? 3.614 0.970 -14.891 1.00 85.00 86 ARG A N 1
ATOM 704 C CA . ARG A 1 86 ? 4.715 0.034 -15.086 1.00 85.00 86 ARG A CA 1
ATOM 705 C C . ARG A 1 86 ? 5.819 0.707 -15.903 1.00 85.00 86 ARG A C 1
ATOM 707 O O . ARG A 1 86 ? 5.577 1.107 -17.039 1.00 85.00 86 ARG A O 1
ATOM 714 N N . ILE A 1 87 ? 7.013 0.832 -15.325 1.00 86.31 87 ILE A N 1
ATOM 715 C CA . ILE A 1 87 ? 8.199 1.398 -15.990 1.00 86.31 87 ILE A CA 1
ATOM 716 C C . ILE A 1 87 ? 8.988 0.298 -16.708 1.00 86.31 87 ILE A C 1
ATOM 718 O O . ILE A 1 87 ? 9.476 0.509 -17.815 1.00 86.31 87 ILE A O 1
ATOM 722 N N . SER A 1 88 ? 9.114 -0.881 -16.095 1.00 81.44 88 SER A N 1
ATOM 723 C CA . SER A 1 88 ? 9.899 -1.996 -16.637 1.00 81.44 88 SER A CA 1
ATOM 724 C C . SER A 1 88 ? 9.261 -3.352 -16.309 1.00 81.44 88 SER A C 1
ATOM 726 O O . SER A 1 88 ? 8.197 -3.431 -15.685 1.00 81.44 88 SER A O 1
ATOM 728 N N . LEU A 1 89 ? 9.909 -4.453 -16.709 1.00 78.62 89 LEU A N 1
ATOM 729 C CA . LEU A 1 89 ? 9.437 -5.797 -16.370 1.00 78.62 89 LEU A CA 1
ATOM 730 C C . LEU A 1 89 ? 9.310 -6.001 -14.846 1.00 78.62 89 LEU A C 1
ATOM 732 O O . LEU A 1 89 ? 8.380 -6.684 -14.422 1.00 78.62 89 LEU A O 1
ATOM 736 N N . HIS A 1 90 ? 10.181 -5.357 -14.059 1.00 75.94 90 HIS A N 1
ATOM 737 C CA . HIS A 1 90 ? 10.294 -5.510 -12.601 1.00 75.94 90 HIS A CA 1
ATOM 738 C C . HIS A 1 90 ? 10.144 -4.188 -11.832 1.00 75.94 90 HIS A C 1
ATOM 740 O O . HIS A 1 90 ? 10.412 -4.139 -10.636 1.00 75.94 90 HIS A O 1
ATOM 746 N N . THR A 1 91 ? 9.746 -3.106 -12.504 1.00 78.12 91 THR A N 1
ATOM 747 C CA . THR A 1 91 ? 9.662 -1.773 -11.896 1.00 78.12 91 THR A CA 1
ATOM 748 C C . THR A 1 91 ? 8.302 -1.162 -12.170 1.00 78.12 91 THR A C 1
ATOM 750 O O . THR A 1 91 ? 7.880 -1.043 -13.326 1.00 78.12 91 THR A O 1
ATOM 753 N N . ILE A 1 92 ? 7.645 -0.741 -11.098 1.00 84.00 92 ILE A N 1
ATOM 754 C CA . ILE A 1 92 ? 6.416 0.043 -11.118 1.00 84.00 92 ILE A CA 1
ATOM 755 C C . ILE A 1 92 ? 6.669 1.351 -10.379 1.00 84.00 92 ILE A C 1
ATOM 757 O O . ILE A 1 92 ? 7.453 1.390 -9.435 1.00 84.00 92 ILE A O 1
ATOM 761 N N . ASP 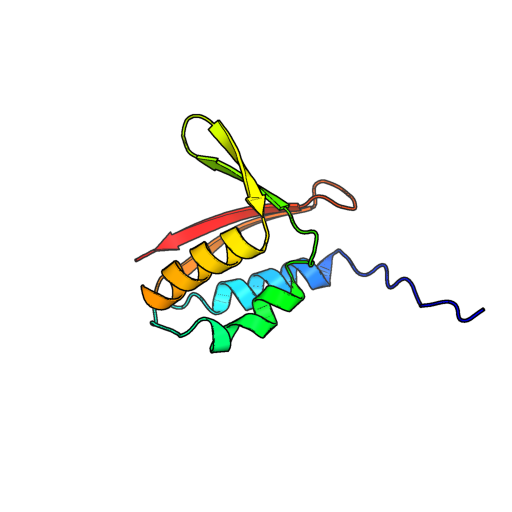A 1 93 ? 6.006 2.398 -10.834 1.00 84.88 93 ASP A N 1
ATOM 762 C CA . ASP A 1 93 ? 5.961 3.701 -10.199 1.00 84.88 93 ASP A CA 1
ATOM 763 C C . ASP A 1 93 ? 4.529 3.962 -9.747 1.00 84.88 93 ASP A C 1
ATOM 765 O O . ASP A 1 93 ? 3.569 3.766 -10.505 1.00 84.88 93 ASP A O 1
ATOM 769 N N . ILE A 1 94 ? 4.392 4.317 -8.476 1.00 86.31 94 ILE A N 1
ATOM 770 C CA . ILE A 1 94 ? 3.113 4.461 -7.800 1.00 86.31 94 ILE A CA 1
ATOM 771 C C . ILE A 1 94 ? 3.139 5.763 -7.012 1.00 86.31 94 ILE A C 1
ATOM 773 O O . ILE A 1 94 ? 4.048 6.013 -6.226 1.00 86.31 94 ILE A O 1
ATOM 777 N N . SER A 1 95 ? 2.083 6.556 -7.172 1.00 88.06 95 SER A N 1
ATOM 778 C CA . SER A 1 95 ? 1.832 7.737 -6.355 1.00 88.06 95 SER A CA 1
ATOM 779 C C . SER A 1 95 ? 0.398 7.710 -5.837 1.00 88.06 95 SER A C 1
ATOM 781 O O . SER A 1 95 ? -0.543 7.465 -6.596 1.00 88.06 95 SER A O 1
ATOM 783 N N . TYR A 1 96 ? 0.222 7.951 -4.543 1.00 88.44 96 TYR A N 1
ATOM 784 C CA . TYR A 1 96 ? -1.077 8.055 -3.885 1.00 88.44 96 TYR A CA 1
ATOM 785 C C . TYR A 1 96 ? -1.021 9.118 -2.789 1.00 88.44 96 TYR A C 1
ATOM 787 O O . TYR A 1 96 ? 0.036 9.390 -2.223 1.00 88.44 96 TYR A O 1
ATOM 795 N N . HIS A 1 97 ? -2.166 9.728 -2.494 1.00 88.88 97 HIS A N 1
ATOM 796 C CA . HIS A 1 97 ? -2.319 10.640 -1.365 1.00 88.88 97 HIS A CA 1
ATOM 797 C C . HIS A 1 97 ? -2.976 9.926 -0.194 1.00 88.88 97 HIS A C 1
ATOM 799 O O . HIS A 1 97 ? -3.902 9.142 -0.394 1.00 88.88 97 HIS A O 1
ATOM 805 N N . LEU A 1 98 ? -2.506 10.242 1.010 1.00 87.75 98 LEU A N 1
ATOM 806 C CA . LEU A 1 98 ? -3.111 9.834 2.271 1.00 87.75 98 LEU A CA 1
ATOM 807 C C . LEU A 1 98 ? -3.808 11.036 2.911 1.00 87.75 98 LEU A C 1
ATOM 809 O O . LEU A 1 98 ? -3.242 12.129 2.948 1.00 87.75 98 LEU A O 1
ATOM 813 N N . PHE A 1 99 ? -5.008 10.819 3.439 1.00 86.25 99 PHE A N 1
ATOM 814 C CA . PHE A 1 99 ? -5.784 11.801 4.196 1.00 86.25 99 PHE A CA 1
ATOM 815 C C . PHE A 1 99 ? -5.990 11.292 5.626 1.00 86.25 99 PHE A C 1
ATOM 817 O O . PHE A 1 99 ? -6.118 10.082 5.832 1.00 86.25 99 PHE A O 1
ATOM 824 N N . GLN A 1 100 ? -6.015 12.210 6.592 1.00 71.31 100 GLN A N 1
ATOM 825 C CA . GLN A 1 100 ? -6.360 11.955 7.996 1.00 71.31 100 GLN A CA 1
ATOM 826 C C . GLN A 1 100 ? -7.760 12.475 8.299 1.00 71.31 100 GLN A C 1
ATOM 828 O O . GLN A 1 100 ? -8.119 13.526 7.721 1.00 71.31 100 GLN A O 1
#

Sequence (100 aa):
MKEQPTNHTGGPLLEQRFRQYLSAFDGKKKDFSEVEHLFDAIFHKDFFETTNNSQQQQTVSRDQTKAIHSMYFAMGTSATLIHYRRISLHTIDISYHLFQ

Secondary structure (DSSP, 8-state):
----------SHHHHHHHHHHHHT-BSS---GGGTHHHHHTTS-TT-EEEEEETTEEEEEEHHHHHHHHHHHHHHT-EEEEEEEEE-SSS-EEEEEEEE-

Foldseek 3Di:
DDDDDPPLPPPPPQVVLVVVLLVLLPQAADALVVRVVSLPVRAPQQDWDFDDDDPDTDIAHSVRVSVVVRVSNRRSKHKDWDDWDDPDSPDIDTDMDIGD

Radius of gyration: 14.81 Å; chains: 1; bounding box: 29×48×30 Å

pLDDT: mean 82.18, std 16.62, range [32.34, 95.88]